Protein AF-A0A848IP48-F1 (afdb_monomer_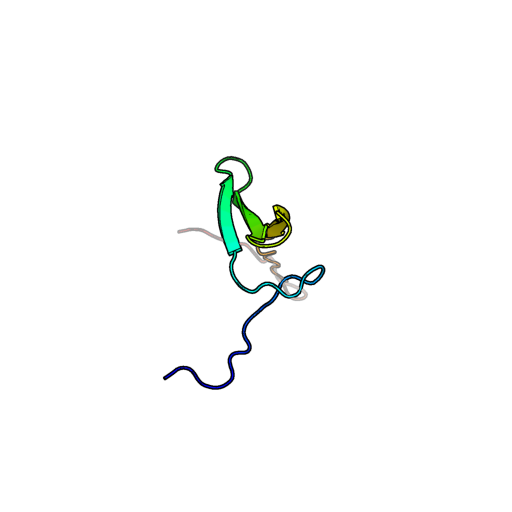lite)

Structure (mmCIF, N/CA/C/O backbone):
data_AF-A0A848IP48-F1
#
_entry.id   AF-A0A848IP48-F1
#
loop_
_atom_site.group_PDB
_atom_site.id
_atom_site.type_symbol
_atom_site.label_atom_id
_atom_site.label_alt_id
_atom_site.label_comp_id
_atom_site.label_asym_id
_atom_site.label_entity_id
_atom_site.label_seq_id
_atom_site.pdbx_PDB_ins_code
_atom_site.Cartn_x
_atom_site.Cartn_y
_atom_site.Cartn_z
_atom_site.occupancy
_atom_site.B_iso_or_equiv
_atom_site.auth_seq_id
_atom_site.auth_comp_id
_atom_site.auth_asym_id
_atom_site.auth_atom_id
_atom_site.pdbx_PDB_model_num
ATOM 1 N N . MET A 1 1 ? 10.763 -22.785 9.299 1.00 51.44 1 MET A N 1
ATOM 2 C CA . MET A 1 1 ? 10.598 -21.671 10.258 1.00 51.44 1 MET A CA 1
ATOM 3 C C . MET A 1 1 ? 11.217 -20.443 9.617 1.00 51.44 1 MET A C 1
ATOM 5 O O . MET A 1 1 ? 12.373 -20.534 9.230 1.00 51.44 1 MET A O 1
ATOM 9 N N . ILE A 1 2 ? 10.469 -19.356 9.424 1.00 58.31 2 ILE A N 1
ATOM 10 C CA . ILE A 1 2 ? 11.062 -18.108 8.926 1.00 58.31 2 ILE A CA 1
ATOM 11 C C . ILE A 1 2 ? 11.681 -17.388 10.129 1.00 58.31 2 ILE A C 1
ATOM 13 O O . ILE A 1 2 ? 10.991 -17.121 11.108 1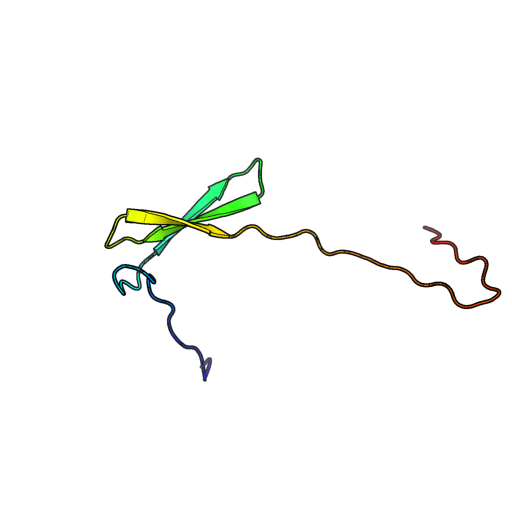.00 58.31 2 ILE A O 1
ATOM 17 N N . THR A 1 3 ? 12.984 -17.123 10.081 1.00 80.94 3 THR A N 1
ATOM 18 C CA . THR A 1 3 ? 13.742 -16.448 11.146 1.00 80.94 3 THR A CA 1
ATOM 19 C C . THR A 1 3 ? 13.985 -14.982 10.789 1.00 80.94 3 THR A C 1
ATOM 21 O O . THR A 1 3 ? 14.200 -14.668 9.623 1.00 80.94 3 THR A O 1
ATOM 24 N N . GLY A 1 4 ? 13.999 -14.090 11.786 1.00 83.75 4 GLY A N 1
ATOM 25 C CA . GLY A 1 4 ? 14.363 -12.675 11.603 1.00 83.75 4 GLY A CA 1
ATOM 26 C C . GLY A 1 4 ? 13.220 -11.731 11.211 1.00 83.75 4 GLY A C 1
ATOM 27 O O . GLY A 1 4 ? 13.474 -10.559 10.942 1.00 83.75 4 GLY A O 1
ATOM 28 N N . LEU A 1 5 ? 11.968 -12.198 11.202 1.00 83.44 5 LEU A N 1
ATOM 29 C CA . LEU A 1 5 ? 10.813 -11.322 10.998 1.00 83.44 5 LEU A CA 1
ATOM 30 C C . LEU A 1 5 ? 10.494 -10.532 12.269 1.00 83.44 5 LEU A C 1
ATOM 32 O O . LEU A 1 5 ? 10.469 -11.086 13.367 1.00 83.44 5 LEU A O 1
ATOM 36 N N . LYS A 1 6 ? 10.207 -9.241 12.096 1.00 83.69 6 LYS A N 1
ATOM 37 C CA . LYS A 1 6 ? 9.608 -8.389 13.125 1.00 83.69 6 LYS A CA 1
ATOM 38 C C . LYS A 1 6 ? 8.146 -8.165 12.769 1.00 83.69 6 LYS A C 1
ATOM 40 O O . LYS A 1 6 ? 7.835 -7.862 11.618 1.00 83.69 6 LYS A O 1
ATOM 45 N N . GLN A 1 7 ? 7.267 -8.326 13.748 1.00 85.62 7 GLN A N 1
ATOM 46 C CA . GLN A 1 7 ? 5.852 -8.031 13.579 1.00 85.62 7 GLN A CA 1
ATOM 47 C C . GLN A 1 7 ? 5.662 -6.519 13.424 1.00 85.62 7 GLN A C 1
ATOM 49 O O . GLN A 1 7 ? 6.302 -5.732 14.123 1.00 85.62 7 GLN A O 1
ATOM 54 N N . MET A 1 8 ? 4.829 -6.116 12.466 1.00 88.50 8 MET A N 1
ATOM 55 C CA . MET A 1 8 ? 4.502 -4.708 12.251 1.00 88.50 8 MET A CA 1
ATOM 56 C C . MET A 1 8 ? 3.340 -4.299 13.159 1.00 88.50 8 MET A C 1
ATOM 58 O O . MET A 1 8 ? 2.388 -5.058 13.330 1.00 88.50 8 MET A O 1
ATOM 62 N N . GLY A 1 9 ? 3.421 -3.091 13.714 1.00 92.81 9 GLY A N 1
ATOM 63 C CA . GLY A 1 9 ? 2.389 -2.498 14.562 1.00 92.81 9 GLY A CA 1
ATOM 64 C C . GLY A 1 9 ? 1.942 -1.138 14.037 1.00 92.81 9 GLY A C 1
ATOM 65 O O . GLY A 1 9 ? 2.629 -0.497 13.240 1.00 92.81 9 GLY A O 1
ATOM 66 N N . CYS A 1 10 ? 0.764 -0.698 14.474 1.00 95.56 10 CYS A N 1
ATOM 67 C CA . CYS A 1 10 ? 0.216 0.601 14.109 1.00 95.56 10 CYS A CA 1
ATOM 68 C C . CYS A 1 10 ? 1.099 1.707 14.695 1.00 95.56 10 CYS A C 1
ATOM 70 O O . CYS A 1 10 ? 1.308 1.742 15.905 1.00 95.56 10 CYS A O 1
ATOM 72 N N . GLY A 1 11 ? 1.577 2.633 13.860 1.00 93.38 11 GLY A N 1
ATOM 73 C CA . GLY A 1 11 ? 2.435 3.736 14.314 1.00 93.38 11 GLY A CA 1
ATOM 74 C C . GLY A 1 11 ? 1.763 4.683 15.314 1.00 93.38 11 GLY A C 1
ATOM 75 O O . GLY A 1 11 ? 2.456 5.368 16.057 1.00 93.38 11 GLY A O 1
ATOM 76 N N . ASN A 1 12 ? 0.429 4.691 15.359 1.00 94.81 12 ASN A N 1
ATOM 77 C CA . ASN A 1 12 ? -0.353 5.531 16.258 1.00 94.81 12 ASN A CA 1
ATOM 78 C C . ASN A 1 12 ? -0.676 4.831 17.594 1.00 94.81 12 ASN A C 1
ATOM 80 O O . ASN A 1 12 ? -0.416 5.382 18.658 1.00 94.81 12 ASN A O 1
ATOM 84 N N . CYS A 1 13 ? -1.212 3.602 17.564 1.00 96.19 13 CYS A N 1
ATOM 85 C CA . CYS A 1 13 ? -1.694 2.913 18.777 1.00 96.19 13 CYS A CA 1
ATOM 86 C C . CYS A 1 13 ? -0.939 1.627 19.159 1.00 96.19 13 CYS A C 1
ATOM 88 O O . CYS A 1 13 ? -1.304 0.975 20.135 1.00 96.19 13 CYS A O 1
ATOM 90 N N . GLY A 1 14 ? 0.071 1.216 18.389 1.00 95.12 14 GLY A N 1
ATOM 91 C CA . GLY A 1 14 ? 0.861 0.002 18.636 1.00 95.12 14 GLY A CA 1
ATOM 92 C C . GLY A 1 14 ? 0.138 -1.322 18.366 1.00 95.12 14 GLY A C 1
ATOM 93 O O . GLY A 1 14 ? 0.751 -2.377 18.470 1.00 95.12 14 GLY A O 1
ATOM 94 N N . HIS A 1 15 ? -1.145 -1.299 17.999 1.00 96.31 15 HIS A N 1
ATOM 95 C CA . HIS A 1 15 ? -1.922 -2.510 17.738 1.00 96.31 15 HIS A CA 1
ATOM 96 C C . HIS A 1 15 ? -1.417 -3.258 16.494 1.00 96.31 15 HIS A C 1
ATOM 98 O O . HIS A 1 15 ? -1.028 -2.636 15.506 1.00 96.31 15 HIS A O 1
ATOM 104 N N . GLU A 1 16 ? -1.457 -4.588 16.526 1.00 95.12 16 GLU A N 1
ATOM 105 C CA . GLU A 1 16 ? -0.770 -5.434 15.537 1.00 95.12 16 GLU A CA 1
ATOM 106 C C . GLU A 1 16 ? -1.724 -6.172 14.583 1.00 95.12 16 GLU A C 1
ATOM 108 O O . GLU A 1 16 ? -1.285 -6.823 13.636 1.00 95.12 16 GLU A O 1
ATOM 113 N N . VAL A 1 17 ? -3.037 -6.082 14.822 1.00 95.31 17 VAL A N 1
ATOM 114 C CA . VAL A 1 17 ? -4.061 -6.695 13.969 1.00 95.31 17 VAL A CA 1
ATOM 115 C C . VAL A 1 17 ? -4.583 -5.671 12.970 1.00 95.31 17 VAL A C 1
ATOM 117 O O . VAL A 1 17 ? -5.083 -4.602 13.339 1.00 95.31 17 VAL A O 1
ATOM 120 N N . PHE A 1 18 ? -4.512 -6.035 11.693 1.00 96.38 18 PHE A N 1
ATOM 121 C CA . PHE A 1 18 ? -4.951 -5.204 10.581 1.00 96.38 18 PHE A CA 1
ATOM 122 C C . PHE A 1 18 ? -5.954 -5.946 9.708 1.00 96.38 18 PHE A C 1
ATOM 124 O O . PHE A 1 18 ? -5.838 -7.154 9.495 1.00 96.38 18 PHE A O 1
ATOM 131 N N . LYS A 1 19 ? -6.926 -5.205 9.176 1.00 96.44 19 LYS A N 1
ATOM 132 C CA . LYS A 1 19 ? -7.847 -5.678 8.142 1.00 96.44 19 LYS A CA 1
ATOM 133 C C . LYS A 1 19 ? -7.427 -5.079 6.806 1.00 96.44 19 LYS A C 1
ATOM 135 O O . LYS A 1 19 ? -7.166 -3.881 6.724 1.00 96.44 19 LYS A O 1
ATOM 140 N N . LEU A 1 20 ? -7.336 -5.927 5.786 1.00 94.75 20 LEU A N 1
ATOM 141 C CA . LEU A 1 20 ? -6.914 -5.538 4.444 1.00 94.75 20 LEU A CA 1
ATOM 142 C C . LEU A 1 20 ? -8.119 -5.460 3.509 1.00 94.75 20 LEU A C 1
ATOM 144 O O . LEU A 1 20 ? -9.005 -6.315 3.560 1.00 94.75 20 LEU A O 1
ATOM 148 N N . PHE A 1 21 ? -8.115 -4.453 2.643 1.00 92.62 21 PHE A N 1
ATOM 149 C CA . PHE A 1 21 ? -9.106 -4.243 1.593 1.00 92.62 21 PHE A CA 1
ATOM 150 C C . PHE A 1 21 ? -8.385 -3.985 0.271 1.00 92.62 21 PHE A C 1
ATOM 152 O O . PHE A 1 21 ? -7.315 -3.381 0.270 1.00 92.62 21 PHE A O 1
ATOM 159 N N . THR A 1 22 ? -8.966 -4.422 -0.842 1.00 88.50 22 THR A N 1
ATOM 160 C CA . THR A 1 22 ? -8.487 -4.080 -2.186 1.00 88.50 22 THR A CA 1
ATOM 161 C C . THR A 1 22 ? -9.481 -3.135 -2.841 1.00 88.50 22 THR A C 1
ATOM 163 O O . THR A 1 22 ? -10.688 -3.297 -2.672 1.00 88.50 22 THR A O 1
ATOM 166 N N . ASP A 1 23 ? -8.962 -2.152 -3.565 1.00 79.75 23 ASP A N 1
ATOM 167 C CA . ASP A 1 23 ? -9.729 -1.334 -4.498 1.00 79.75 23 ASP A CA 1
ATOM 168 C C . ASP A 1 23 ? -9.393 -1.788 -5.926 1.00 79.75 23 ASP A C 1
ATOM 170 O O . ASP A 1 23 ? -8.242 -1.681 -6.363 1.00 79.75 23 ASP A O 1
ATOM 174 N N . ASP A 1 24 ? -10.387 -2.336 -6.627 1.00 74.19 24 ASP A N 1
ATOM 175 C CA . ASP A 1 24 ? -10.227 -2.933 -7.958 1.00 74.19 24 ASP A CA 1
ATOM 176 C C . ASP A 1 24 ? -9.825 -1.900 -9.023 1.00 74.19 24 ASP A C 1
ATOM 178 O O . ASP A 1 24 ? -9.145 -2.252 -9.991 1.00 74.19 24 ASP A O 1
ATOM 182 N N . GLU A 1 25 ? -10.177 -0.623 -8.842 1.00 73.25 25 GLU A N 1
ATOM 183 C CA . GLU A 1 25 ? -9.869 0.426 -9.820 1.00 73.25 25 GLU A CA 1
ATOM 184 C C . GLU A 1 25 ? -8.408 0.879 -9.738 1.00 73.25 25 GLU A C 1
ATOM 186 O O . GLU A 1 25 ? -7.739 1.056 -10.758 1.00 73.25 25 GLU A O 1
ATOM 191 N N . THR A 1 26 ? -7.887 1.053 -8.521 1.00 70.81 26 THR A N 1
ATOM 192 C CA . THR A 1 26 ? -6.562 1.654 -8.295 1.00 70.81 26 THR A CA 1
ATOM 193 C C . THR A 1 26 ? -5.474 0.642 -7.938 1.00 70.81 26 THR A C 1
ATOM 195 O O . THR A 1 26 ? -4.298 1.011 -7.854 1.00 70.81 26 THR A O 1
ATOM 198 N N . ARG A 1 27 ? -5.843 -0.633 -7.725 1.00 80.00 27 ARG A N 1
ATOM 199 C CA . ARG A 1 27 ? -4.970 -1.703 -7.197 1.00 80.00 27 ARG A CA 1
ATOM 200 C C . ARG A 1 27 ? -4.296 -1.333 -5.873 1.00 80.00 27 ARG A C 1
ATOM 202 O O . ARG A 1 27 ? -3.221 -1.841 -5.544 1.00 80.00 27 ARG A O 1
ATOM 209 N N . ARG A 1 28 ? -4.908 -0.422 -5.119 1.00 89.69 28 ARG A N 1
ATOM 210 C CA . ARG A 1 28 ? -4.443 -0.031 -3.790 1.00 89.69 28 ARG A CA 1
ATOM 211 C C . ARG A 1 28 ? -4.889 -1.052 -2.770 1.00 89.69 28 ARG A C 1
ATOM 213 O O . ARG A 1 28 ? -5.990 -1.592 -2.855 1.00 89.69 28 ARG A O 1
ATOM 220 N N . ILE A 1 29 ? -4.045 -1.254 -1.767 1.00 92.06 29 ILE A N 1
ATOM 221 C CA . ILE A 1 29 ? -4.384 -2.076 -0.612 1.00 92.06 29 ILE A CA 1
ATOM 222 C C . ILE A 1 29 ? -4.633 -1.131 0.560 1.00 92.06 29 ILE A C 1
ATOM 224 O O . ILE A 1 29 ? -3.715 -0.463 1.041 1.00 92.06 29 ILE A O 1
ATOM 228 N N . GLY A 1 30 ? -5.885 -1.055 0.998 1.00 93.81 30 GLY A N 1
ATOM 229 C CA . GLY A 1 30 ? -6.267 -0.377 2.230 1.00 93.81 30 GLY A CA 1
ATOM 230 C C . GLY A 1 30 ? -5.898 -1.235 3.437 1.00 93.81 30 GLY A C 1
ATOM 231 O O . GLY A 1 30 ? -6.137 -2.443 3.442 1.00 93.81 30 GLY A O 1
ATOM 232 N N . VAL A 1 31 ? -5.316 -0.614 4.459 1.00 95.19 31 VAL A N 1
ATOM 233 C CA . VAL A 1 31 ? -4.848 -1.262 5.688 1.00 95.19 31 VAL A CA 1
ATOM 234 C C . VAL A 1 31 ? -5.499 -0.565 6.879 1.00 95.19 31 VAL A C 1
ATOM 236 O O . VAL A 1 31 ? -5.092 0.531 7.255 1.00 95.19 31 VAL A O 1
ATOM 239 N N . GLU A 1 32 ? -6.515 -1.189 7.474 1.00 96.62 32 GLU A N 1
ATOM 240 C CA . GLU A 1 32 ? -7.230 -0.653 8.639 1.00 96.62 32 GLU A CA 1
ATOM 241 C C . GLU A 1 32 ? -6.712 -1.278 9.936 1.00 96.62 32 GLU A C 1
ATOM 243 O O . GLU A 1 32 ? -6.809 -2.495 10.143 1.00 96.62 32 GLU A O 1
ATOM 248 N N . CYS A 1 33 ? -6.230 -0.441 10.853 1.00 97.56 33 CYS A N 1
ATOM 249 C CA . CYS A 1 33 ? -5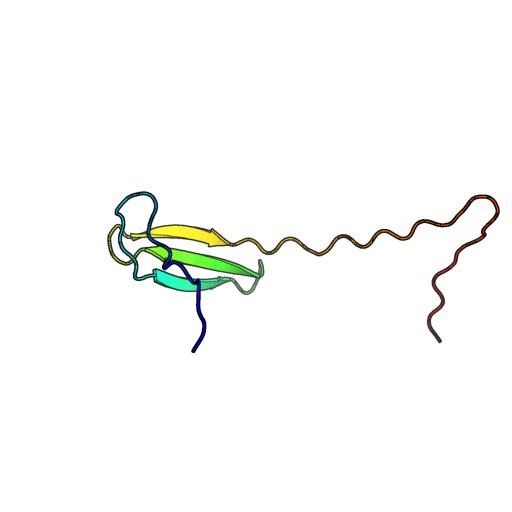.876 -0.871 12.200 1.00 97.56 33 CYS A CA 1
ATOM 250 C C . CYS A 1 33 ? -7.128 -1.275 12.990 1.00 97.56 33 CYS A C 1
ATOM 252 O O . CYS A 1 33 ? -8.041 -0.473 13.178 1.00 97.56 33 CYS A O 1
ATOM 254 N N . GLN A 1 34 ? -7.159 -2.490 13.543 1.00 97.44 34 GLN A N 1
ATOM 255 C CA . GLN A 1 34 ? -8.327 -2.943 14.302 1.00 97.44 34 GLN A CA 1
ATOM 256 C C . GLN A 1 34 ? -8.459 -2.315 15.698 1.00 97.44 34 GLN A C 1
ATOM 258 O O . GLN A 1 34 ? -9.554 -2.388 16.258 1.00 97.44 34 GLN A O 1
ATOM 263 N N . GLY A 1 35 ? -7.411 -1.647 16.197 1.00 97.12 35 GLY A N 1
ATOM 264 C CA . GLY A 1 35 ? -7.404 -0.906 17.461 1.00 97.12 35 GLY A CA 1
ATOM 265 C C . GLY A 1 35 ? -7.976 0.509 17.333 1.00 97.12 35 GLY A C 1
ATOM 266 O O . GLY A 1 35 ? -9.022 0.799 17.905 1.00 97.12 35 GLY A O 1
ATOM 267 N N . CYS A 1 36 ? -7.313 1.389 16.573 1.00 97.50 36 CYS A N 1
ATOM 268 C CA . CYS A 1 36 ? -7.715 2.798 16.435 1.00 97.50 36 CYS A CA 1
ATOM 269 C C . CYS A 1 36 ? -8.596 3.107 15.212 1.00 97.50 36 CYS A C 1
ATOM 271 O O . CYS A 1 36 ? -9.039 4.243 15.072 1.00 97.50 36 CYS A O 1
ATOM 273 N N . LYS A 1 37 ? -8.850 2.128 14.330 1.00 97.06 37 LYS A N 1
ATOM 274 C CA . LYS A 1 37 ? -9.624 2.279 13.077 1.00 97.06 37 LYS A CA 1
ATOM 275 C C . LYS A 1 37 ? -9.031 3.252 12.056 1.00 97.06 37 LYS A C 1
ATOM 277 O O . LYS A 1 37 ? -9.693 3.623 11.094 1.00 97.06 37 LYS A O 1
ATOM 282 N N . GLU A 1 38 ? -7.771 3.630 12.232 1.00 96.19 38 GLU A N 1
ATOM 283 C CA . GLU A 1 38 ? -7.028 4.406 11.247 1.00 96.19 38 GLU A CA 1
ATOM 284 C C . GLU A 1 38 ? -6.761 3.568 9.990 1.00 96.19 38 GLU A C 1
ATOM 286 O O . GLU A 1 38 ? -6.433 2.379 10.086 1.00 96.19 38 GLU A O 1
ATOM 291 N N . 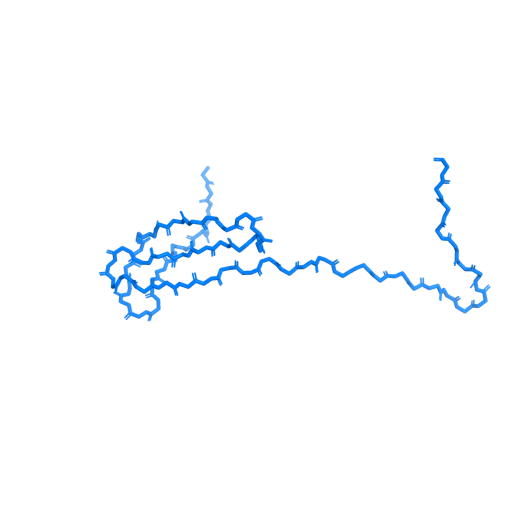ILE A 1 39 ? -6.918 4.195 8.821 1.00 94.50 39 ILE A N 1
ATOM 292 C CA . ILE A 1 39 ? -6.749 3.563 7.512 1.00 94.50 39 ILE A CA 1
ATOM 293 C C . ILE A 1 39 ? -5.523 4.160 6.826 1.00 94.50 39 ILE A C 1
ATOM 295 O O . ILE A 1 39 ? -5.475 5.357 6.543 1.00 94.50 39 ILE A O 1
ATOM 299 N N . SER A 1 40 ? -4.575 3.291 6.496 1.00 92.50 40 SER A N 1
ATOM 300 C CA . SER A 1 40 ? -3.414 3.595 5.661 1.00 92.50 40 SER A CA 1
ATOM 301 C C . SER A 1 40 ? -3.542 2.906 4.305 1.00 92.50 40 SER A C 1
ATOM 303 O O . SER A 1 40 ? -4.341 1.987 4.134 1.00 92.50 40 SER A O 1
ATOM 305 N N . TRP A 1 41 ? -2.736 3.327 3.332 1.00 92.12 41 TRP A N 1
ATOM 306 C CA . TRP A 1 41 ? -2.789 2.786 1.976 1.00 92.12 41 TRP A CA 1
ATOM 307 C C . TRP A 1 41 ? -1.416 2.324 1.513 1.00 92.12 41 TRP A C 1
ATOM 309 O O . TRP A 1 41 ? -0.456 3.090 1.552 1.00 92.12 41 TRP A O 1
ATOM 319 N N . ILE A 1 42 ? -1.347 1.097 1.009 1.00 91.25 42 ILE A N 1
ATOM 320 C CA . ILE A 1 42 ? -0.217 0.613 0.224 1.00 91.25 42 ILE A CA 1
ATOM 321 C C . ILE A 1 42 ? -0.564 0.870 -1.243 1.00 91.25 42 ILE A C 1
ATOM 323 O O . ILE A 1 42 ? -1.552 0.345 -1.761 1.00 91.25 42 ILE A O 1
ATOM 327 N N . GLN A 1 43 ? 0.245 1.698 -1.900 1.00 88.50 43 GLN A N 1
ATOM 328 C CA . GLN A 1 43 ? 0.193 1.932 -3.339 1.00 88.50 43 GLN A CA 1
ATOM 329 C C . GLN A 1 43 ? 1.362 1.177 -3.978 1.00 88.50 43 GLN A C 1
ATOM 331 O O . GLN A 1 43 ? 2.505 1.600 -3.812 1.00 88.50 43 GLN A O 1
ATOM 336 N N . PRO A 1 44 ? 1.120 0.074 -4.702 1.00 82.00 44 PRO A N 1
ATOM 337 C CA . PRO A 1 44 ? 2.143 -0.494 -5.563 1.00 82.00 44 PRO A CA 1
ATOM 338 C C . PRO A 1 44 ? 2.479 0.521 -6.659 1.00 82.00 44 PRO A C 1
ATOM 340 O O . PRO A 1 44 ? 1.598 0.941 -7.415 1.00 82.00 44 PRO A O 1
ATOM 343 N N . GLU A 1 45 ? 3.738 0.936 -6.740 1.00 81.88 45 GLU A N 1
ATOM 344 C CA . GLU A 1 45 ? 4.214 1.738 -7.863 1.00 81.88 45 GLU A CA 1
ATOM 345 C C . GLU A 1 45 ? 4.553 0.815 -9.043 1.00 81.88 45 GLU A C 1
ATOM 347 O O . GLU A 1 45 ? 5.161 -0.244 -8.841 1.00 81.88 45 GLU A O 1
ATOM 352 N N . PRO A 1 46 ? 4.168 1.169 -10.283 1.00 77.69 46 PRO A N 1
ATOM 353 C CA . PRO A 1 46 ? 4.576 0.414 -11.459 1.00 77.69 46 PRO A CA 1
ATOM 354 C C . PRO A 1 46 ? 6.101 0.337 -11.558 1.00 77.69 46 PRO A C 1
ATOM 356 O O . PRO A 1 46 ? 6.798 1.335 -11.375 1.00 77.69 46 PRO A O 1
ATOM 359 N N . SER A 1 47 ? 6.631 -0.836 -11.905 1.00 79.38 47 SER A N 1
ATOM 360 C CA . SER A 1 47 ? 8.061 -0.977 -12.173 1.00 79.38 47 SER A CA 1
ATOM 361 C C . SER A 1 47 ? 8.462 -0.094 -13.355 1.00 79.38 47 SER A C 1
ATOM 363 O O . SER A 1 47 ? 7.900 -0.203 -14.445 1.00 79.38 47 SER A O 1
ATOM 365 N N . LYS A 1 48 ? 9.459 0.769 -13.153 1.00 79.06 48 LYS A N 1
ATOM 366 C CA . LYS A 1 48 ? 10.058 1.544 -14.238 1.00 79.06 48 LYS A CA 1
ATOM 367 C C . LYS A 1 48 ? 11.076 0.672 -14.970 1.00 79.06 48 LYS A C 1
ATOM 369 O O . LYS A 1 48 ? 12.075 0.268 -14.382 1.00 79.06 48 LYS A O 1
ATOM 374 N N . LEU A 1 49 ? 10.823 0.391 -16.245 1.00 75.69 49 LEU A N 1
ATOM 375 C CA . LEU A 1 49 ? 11.794 -0.245 -17.131 1.00 75.69 49 LEU A CA 1
ATOM 376 C C . LEU A 1 49 ? 12.558 0.848 -17.880 1.00 75.69 49 LEU A C 1
ATOM 378 O O . LEU A 1 49 ? 11.949 1.673 -18.560 1.00 75.69 49 LEU A O 1
ATOM 382 N N . THR A 1 50 ? 13.882 0.845 -17.759 1.00 73.38 50 THR A N 1
ATOM 383 C CA . THR A 1 50 ? 14.773 1.691 -18.559 1.00 73.38 50 THR A CA 1
ATOM 384 C C . THR A 1 50 ? 15.647 0.776 -19.402 1.00 73.38 50 THR A C 1
ATOM 386 O O . THR A 1 50 ? 16.198 -0.193 -18.882 1.00 73.38 50 THR A O 1
ATOM 389 N N . ILE A 1 51 ? 15.771 1.077 -20.692 1.00 75.81 51 ILE A N 1
ATOM 390 C CA . ILE A 1 51 ? 16.730 0.418 -21.577 1.00 75.81 51 ILE A CA 1
ATOM 391 C C . ILE A 1 51 ? 17.732 1.477 -22.003 1.00 75.81 51 ILE A C 1
ATOM 393 O O . ILE A 1 51 ? 17.357 2.479 -22.609 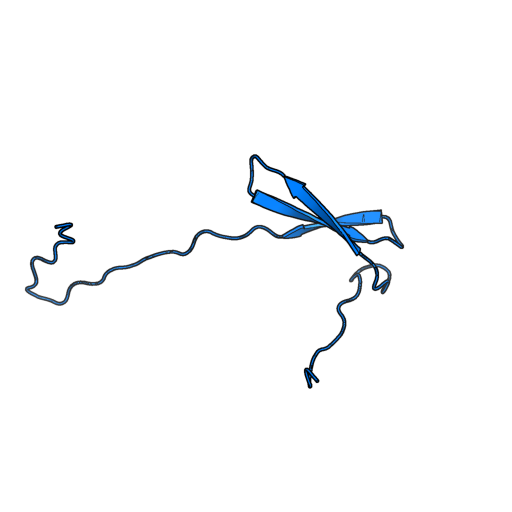1.00 75.81 51 ILE A O 1
ATOM 397 N N . GLU A 1 52 ? 18.992 1.257 -21.652 1.00 78.56 52 GLU A N 1
ATOM 398 C CA . GLU A 1 52 ? 20.102 2.088 -22.092 1.00 78.56 52 GLU A CA 1
ATOM 399 C C . GLU A 1 52 ? 20.794 1.400 -23.261 1.00 78.56 52 GLU A C 1
ATOM 401 O O . GLU A 1 52 ? 21.129 0.215 -23.212 1.00 78.56 52 GLU A O 1
ATOM 406 N N . PHE A 1 53 ? 20.992 2.161 -24.326 1.00 78.12 53 PHE A N 1
ATOM 407 C CA . PHE A 1 53 ? 21.730 1.736 -25.499 1.00 78.12 53 PHE A CA 1
ATOM 408 C C . PHE A 1 53 ? 23.082 2.450 -25.472 1.00 78.12 53 PHE A C 1
ATOM 410 O O . PHE A 1 53 ? 23.142 3.657 -25.247 1.00 78.12 53 PHE A O 1
ATOM 417 N N . GLY A 1 54 ? 24.173 1.695 -25.625 1.00 78.75 54 GLY A N 1
ATOM 418 C CA . GLY A 1 54 ? 25.529 2.248 -25.600 1.00 78.75 54 GLY A CA 1
ATOM 419 C C . GLY A 1 54 ? 25.802 3.184 -26.782 1.00 78.75 54 GLY A C 1
ATOM 420 O O . GLY A 1 54 ? 25.079 3.156 -27.785 1.00 78.75 54 GLY A O 1
ATOM 421 N N . GLU A 1 55 ? 26.866 3.987 -26.679 1.00 72.44 55 GLU A N 1
ATOM 422 C CA . GLU A 1 55 ? 27.322 4.852 -27.774 1.00 72.44 55 GLU A CA 1
ATOM 423 C C . GLU A 1 55 ? 27.542 4.028 -29.056 1.00 72.44 55 GLU A C 1
ATOM 425 O O . GLU A 1 55 ? 28.208 2.993 -29.039 1.00 72.44 55 GLU A O 1
ATOM 430 N N . ASN A 1 56 ? 26.976 4.502 -30.172 1.00 69.44 56 ASN A N 1
ATOM 431 C CA . ASN A 1 56 ? 26.945 3.839 -31.485 1.00 69.44 56 ASN A CA 1
ATOM 432 C C . ASN A 1 56 ? 26.036 2.597 -31.610 1.00 69.44 56 ASN A C 1
ATOM 434 O O . ASN A 1 56 ? 26.290 1.754 -32.471 1.00 69.4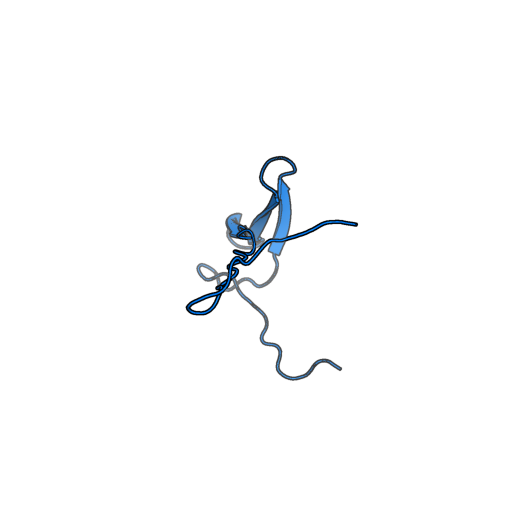4 56 ASN A O 1
ATOM 438 N N . SER A 1 57 ? 24.972 2.466 -30.807 1.00 73.00 57 SER A N 1
ATOM 439 C CA . SER A 1 57 ? 23.965 1.409 -31.007 1.00 73.00 57 SER A CA 1
ATOM 440 C C . SER A 1 57 ? 22.589 1.947 -31.423 1.00 73.00 57 SER A C 1
ATOM 442 O O . SER A 1 57 ? 22.064 2.883 -30.830 1.00 73.00 57 SER A O 1
ATOM 444 N N . ASP A 1 58 ? 21.977 1.308 -32.428 1.00 67.00 58 ASP A N 1
ATOM 445 C CA . ASP A 1 58 ? 20.642 1.640 -32.969 1.00 67.00 58 ASP A CA 1
ATOM 446 C C . ASP A 1 58 ? 19.483 1.064 -32.140 1.00 67.00 58 ASP A C 1
ATOM 448 O O . ASP A 1 58 ? 18.387 0.870 -32.667 1.00 67.00 58 ASP A O 1
ATOM 452 N N . GLY A 1 59 ? 19.749 0.686 -30.889 1.00 66.19 59 GLY A N 1
ATOM 453 C CA . GLY A 1 59 ? 19.010 -0.328 -30.148 1.00 66.19 59 GLY A CA 1
ATOM 454 C C . GLY A 1 59 ? 17.490 -0.334 -30.332 1.00 66.19 59 GLY A C 1
ATOM 455 O O . GLY A 1 59 ? 16.807 0.674 -30.159 1.00 66.19 59 GLY A O 1
ATOM 456 N N . ARG A 1 60 ? 16.949 -1.505 -30.694 1.00 64.62 60 ARG A N 1
ATOM 457 C CA . ARG A 1 60 ? 15.518 -1.702 -30.966 1.00 64.62 60 ARG A CA 1
ATOM 458 C C . ARG A 1 60 ? 15.009 -2.913 -30.203 1.00 64.62 60 ARG A C 1
ATOM 460 O O . ARG A 1 60 ? 15.618 -3.978 -30.259 1.00 64.62 60 ARG A O 1
ATOM 467 N N . ILE A 1 61 ? 13.870 -2.763 -29.536 1.00 65.50 61 ILE A N 1
ATOM 468 C CA . ILE A 1 61 ? 13.094 -3.906 -29.051 1.00 65.50 61 ILE A CA 1
ATOM 469 C C . ILE A 1 61 ? 12.358 -4.488 -30.263 1.00 65.50 61 ILE A C 1
ATOM 471 O O . ILE A 1 61 ? 11.556 -3.789 -30.881 1.00 65.50 61 ILE A O 1
ATOM 475 N N . ALA A 1 62 ? 12.626 -5.746 -30.606 1.00 61.59 62 ALA A N 1
ATOM 476 C CA . ALA A 1 62 ? 11.856 -6.497 -31.594 1.00 61.59 62 ALA A CA 1
ATOM 477 C C . ALA A 1 62 ? 11.075 -7.610 -30.887 1.00 61.59 62 ALA A C 1
ATOM 479 O O . ALA A 1 62 ? 11.618 -8.301 -30.025 1.00 61.59 62 ALA A O 1
ATOM 480 N N . VAL A 1 63 ? 9.803 -7.767 -31.251 1.00 51.50 63 VAL A N 1
ATOM 481 C CA . VAL A 1 63 ? 8.955 -8.893 -30.842 1.00 51.50 63 VAL A CA 1
ATOM 482 C C . VAL A 1 63 ? 8.852 -9.816 -32.056 1.00 51.50 63 VAL A C 1
ATOM 484 O O . VAL A 1 63 ? 8.497 -9.336 -33.133 1.00 51.50 63 VAL A O 1
ATOM 487 N N . PHE A 1 64 ? 9.219 -11.089 -31.899 1.00 50.69 64 PHE A N 1
ATOM 488 C CA . PHE A 1 64 ? 9.032 -12.132 -32.914 1.00 50.69 64 PHE A CA 1
ATOM 489 C C . PHE A 1 64 ? 7.716 -12.868 -32.679 1.00 50.69 64 PHE A C 1
ATOM 491 O O . PHE A 1 64 ? 7.393 -13.101 -31.490 1.00 50.69 64 PHE A O 1
#

Sequence (64 aa):
MITGLKQMGCGNCGHEVFKLFTDDETRRIGVECQGCKEISWIQPEPSKLTIEFGENSDGRIAVF

Radius of gyration: 20.62 Å; chains: 1; bounding box: 38×27×52 Å

Foldseek 3Di:
DDPDDDQDADPPPRARDWDWDADPVQRKIWTARPPPRDIDIDHDDDDDDDDDDDPPDPDDDDDD

pLDDT: mean 83.26, std 12.8, range [50.69, 97.56]

Secondary structure (DSSP, 8-state):
---S------TTT----EEEEEETTTTEEEEEETTT--EEEE-PPPPPP-----TT--------

Organism: NCBI:txid2728848